Protein AF-A0A0H3ZXG4-F1 (afdb_monomer)

Sequence (144 aa):
MKNLAGHDISLFLFRFVLPRRGINFVMNESIAEDLYPETELKLKPIVHACSETLLRYKDQCCGETIMDGNLLVDGDFEVMLSPGLGRHFILEEKKNLFSDAHEIAKLLMDVMDRRTIEIDSGGVSRPPSRDQLYRSYRNEPSRA

Foldseek 3Di:
DADLVRAAFPWWAWFWFDDPDAIDIDGDPVLVLLDDPVLVVVLVVLVVLLRVLQVVQVVVADDGTQKTWGQGPVRDIDIDGHPPSLVVDDPVSSVSNVVSVVVNVVSSVVSVVVVVVCVVVVDDDDPDDPVVVVVVVVPDDPDD

Organism: NCBI:txid212663

Nearest PDB structures (foldseek):
  6ous-assembly1_F  TM=2.477E-01  e=9.562E+00  Human respiratory syncytial virus A2
  6eai-assembly1_B  TM=1.855E-01  e=5.040E+00  human respiratory syncytial virus

Secondary structure (DSSP, 8-state):
-B-TT-PBEEEEEEEEE--TTS-EEEE-HHHHHT--HHHHHHHHHHHHHHHHHHHHTGGG--SSEEEEEEEETTS-EEEEESTTGGGTS-HHHHHHHHHHHHHHHHHHHHHHHHHHHHHHTT---PPPPHHHHHHHHH------

Mean predicted aligned error: 9.27 Å

Structure (mmCIF, N/CA/C/O backbone):
data_AF-A0A0H3ZXG4-F1
#
_entry.id   AF-A0A0H3ZXG4-F1
#
loop_
_atom_site.group_PDB
_atom_site.id
_atom_site.type_symbol
_atom_site.label_atom_id
_atom_site.label_alt_id
_atom_site.label_comp_id
_atom_site.label_asym_id
_atom_site.label_entity_id
_atom_site.label_seq_id
_atom_site.pdbx_PDB_ins_code
_atom_site.Cartn_x
_atom_site.Cartn_y
_atom_site.Cartn_z
_atom_site.occupancy
_atom_site.B_iso_or_equiv
_atom_site.auth_seq_id
_atom_site.auth_comp_id
_atom_site.auth_asym_id
_atom_site.auth_atom_id
_atom_site.pdbx_PDB_model_num
ATOM 1 N N . MET A 1 1 ? -8.087 -15.268 -6.310 1.00 73.19 1 MET A N 1
ATOM 2 C CA . MET A 1 1 ? -7.745 -14.835 -4.930 1.00 73.19 1 MET A CA 1
ATOM 3 C C . MET A 1 1 ? -8.733 -13.740 -4.547 1.00 73.19 1 MET A C 1
ATOM 5 O O . MET A 1 1 ? -9.259 -13.136 -5.468 1.00 73.19 1 MET A O 1
ATOM 9 N N . LYS A 1 2 ? -9.034 -13.502 -3.263 1.00 81.44 2 LYS A N 1
ATOM 10 C CA . LYS A 1 2 ? -9.997 -12.462 -2.854 1.00 81.44 2 LYS A CA 1
ATOM 11 C C . LYS A 1 2 ? -9.383 -11.460 -1.879 1.00 81.44 2 LYS A C 1
ATOM 13 O O . LYS A 1 2 ? -8.550 -11.873 -1.074 1.00 81.44 2 LYS A O 1
ATOM 18 N N . ASN A 1 3 ? -9.779 -10.188 -1.959 1.00 79.31 3 ASN A N 1
ATOM 19 C CA . ASN A 1 3 ? -9.317 -9.132 -1.043 1.00 79.31 3 ASN A CA 1
ATOM 20 C C . ASN A 1 3 ? -10.156 -9.069 0.237 1.00 79.31 3 ASN A C 1
ATOM 22 O O . ASN A 1 3 ? -11.081 -9.865 0.424 1.00 79.31 3 ASN A O 1
ATOM 26 N N . LEU A 1 4 ? -9.860 -8.102 1.111 1.00 77.75 4 LEU A N 1
ATOM 27 C CA . LEU A 1 4 ? -10.637 -7.862 2.333 1.00 77.75 4 LEU A CA 1
ATOM 28 C C . LEU A 1 4 ? -12.132 -7.569 2.078 1.00 77.75 4 LEU A C 1
ATOM 30 O O . LEU A 1 4 ? -12.946 -7.846 2.958 1.00 77.75 4 LEU A O 1
ATOM 34 N N . ALA A 1 5 ? -12.507 -7.050 0.902 1.00 75.94 5 ALA A N 1
ATOM 35 C CA . ALA A 1 5 ? -13.902 -6.855 0.483 1.00 75.94 5 ALA A CA 1
ATOM 36 C C . ALA A 1 5 ? -14.562 -8.125 -0.092 1.00 75.94 5 ALA A C 1
ATOM 38 O O . ALA A 1 5 ? -15.779 -8.165 -0.263 1.00 75.94 5 ALA A O 1
ATOM 39 N N . GLY A 1 6 ? -13.793 -9.178 -0.377 1.00 80.19 6 GLY A N 1
ATOM 40 C CA . GLY A 1 6 ? -14.282 -10.388 -1.037 1.00 80.19 6 GLY A CA 1
ATOM 41 C C . GLY A 1 6 ? -14.344 -10.297 -2.567 1.00 80.19 6 GLY A C 1
ATOM 42 O O . GLY A 1 6 ? -14.890 -11.216 -3.190 1.00 80.19 6 GLY A O 1
ATOM 43 N N . HIS A 1 7 ? -13.783 -9.239 -3.161 1.00 82.69 7 HIS A N 1
ATOM 44 C CA . HIS A 1 7 ? -13.655 -9.060 -4.608 1.00 82.69 7 HIS A CA 1
ATOM 45 C C . HIS A 1 7 ? -12.529 -9.923 -5.175 1.00 82.69 7 HIS A C 1
ATOM 47 O O . HIS A 1 7 ? -11.526 -10.168 -4.498 1.00 82.69 7 HIS A O 1
ATOM 53 N N . ASP A 1 8 ? -12.698 -10.391 -6.413 1.00 86.50 8 ASP A N 1
ATOM 54 C CA . ASP A 1 8 ? -11.694 -11.200 -7.097 1.00 86.50 8 ASP A CA 1
ATOM 55 C C . ASP A 1 8 ? -10.494 -10.340 -7.523 1.00 86.50 8 ASP A C 1
ATOM 57 O O . ASP A 1 8 ? -10.615 -9.358 -8.252 1.00 86.50 8 ASP A O 1
ATOM 61 N N . ILE A 1 9 ? -9.319 -10.743 -7.047 1.00 87.44 9 ILE A N 1
ATOM 62 C CA . ILE A 1 9 ? -8.033 -10.084 -7.279 1.00 87.44 9 ILE A CA 1
ATOM 63 C C . ILE A 1 9 ? -7.331 -10.740 -8.472 1.00 87.44 9 ILE A C 1
ATOM 65 O O . ILE A 1 9 ? -7.204 -11.972 -8.502 1.00 87.44 9 ILE A O 1
ATOM 69 N N . SER A 1 10 ? -6.789 -9.920 -9.376 1.00 88.38 10 SER A N 1
ATOM 70 C CA . SER A 1 10 ? -5.801 -10.337 -10.379 1.00 88.38 10 SER A CA 1
ATOM 71 C C . SER A 1 10 ? -4.390 -10.383 -9.796 1.00 88.38 10 SER A C 1
ATOM 73 O O . SER A 1 10 ? -3.693 -11.385 -9.958 1.00 88.38 10 SER A O 1
ATOM 75 N N . LEU A 1 11 ? -3.988 -9.341 -9.063 1.00 90.44 11 LEU A N 1
ATOM 76 C CA . LEU A 1 11 ? -2.669 -9.242 -8.450 1.00 90.44 11 LEU A CA 1
ATOM 77 C C . LEU A 1 11 ? -2.712 -8.606 -7.057 1.00 90.44 11 LEU A C 1
ATOM 79 O O . LEU A 1 11 ? -3.226 -7.509 -6.854 1.00 90.44 11 LEU A O 1
ATOM 83 N N . PHE A 1 12 ? -2.097 -9.284 -6.092 1.00 93.12 12 PHE A N 1
ATOM 84 C CA . PHE A 1 12 ? -1.766 -8.694 -4.799 1.00 93.12 12 PHE A CA 1
ATOM 85 C C . PHE A 1 12 ? -0.577 -7.738 -4.968 1.00 93.12 12 PHE A C 1
ATOM 87 O O . PHE A 1 12 ? 0.459 -8.187 -5.457 1.00 93.12 12 PHE A O 1
ATOM 94 N N . LEU A 1 13 ? -0.697 -6.470 -4.551 1.00 94.56 13 LEU A N 1
ATOM 95 C CA . LEU A 1 13 ? 0.402 -5.494 -4.620 1.00 94.56 13 LEU A CA 1
ATOM 96 C C . LEU A 1 13 ? 1.120 -5.371 -3.276 1.00 94.56 13 LEU A C 1
ATOM 98 O O . LEU A 1 13 ? 2.331 -5.586 -3.187 1.00 94.56 13 LEU A O 1
ATOM 102 N N . PHE A 1 14 ? 0.376 -5.029 -2.224 1.00 96.56 14 PHE A N 1
ATOM 103 C CA . PHE A 1 14 ? 0.923 -4.867 -0.884 1.00 96.56 14 PHE A CA 1
ATOM 104 C C . PHE A 1 14 ? -0.130 -5.053 0.210 1.00 96.56 14 PHE A C 1
ATOM 106 O O . PHE A 1 14 ? -1.334 -4.944 -0.014 1.00 96.56 14 PHE A O 1
ATOM 113 N N . ARG A 1 15 ? 0.331 -5.292 1.437 1.00 96.50 15 ARG A N 1
ATOM 114 C CA . ARG A 1 15 ? -0.484 -5.256 2.654 1.00 96.50 15 ARG A CA 1
ATOM 115 C C . ARG A 1 15 ? 0.314 -4.766 3.847 1.00 96.50 15 ARG A C 1
ATOM 117 O O . ARG A 1 15 ? 1.518 -4.992 3.952 1.00 96.50 15 ARG A O 1
ATOM 124 N N . PHE A 1 16 ? -0.400 -4.182 4.790 1.00 96.62 16 PHE A N 1
ATOM 125 C CA . PHE A 1 16 ? 0.085 -3.896 6.125 1.00 96.62 16 PHE A CA 1
ATOM 126 C C . PHE A 1 16 ? -0.462 -4.949 7.082 1.00 96.62 16 PHE A C 1
ATOM 128 O O . PHE A 1 16 ? -1.677 -5.123 7.209 1.00 96.62 16 PHE A O 1
ATOM 135 N N . VAL A 1 17 ? 0.442 -5.653 7.757 1.00 95.50 17 VAL A N 1
ATOM 136 C CA . VAL A 1 17 ? 0.099 -6.683 8.741 1.00 95.50 17 VAL A CA 1
ATOM 137 C C . VAL A 1 17 ? 0.513 -6.253 10.138 1.00 95.50 17 VAL A C 1
ATOM 139 O O . VAL A 1 17 ? 1.555 -5.628 10.311 1.00 95.50 17 VAL A O 1
ATOM 142 N N . LEU A 1 18 ? -0.291 -6.602 11.137 1.00 92.75 18 LEU A N 1
ATOM 143 C CA . LEU A 1 18 ? -0.073 -6.303 12.547 1.00 92.75 18 LEU A CA 1
ATOM 144 C C . LEU A 1 18 ? 0.441 -7.547 13.292 1.00 92.75 18 LEU A C 1
ATOM 146 O O . LEU A 1 18 ? -0.351 -8.287 13.881 1.00 92.75 18 LEU A O 1
ATOM 150 N N . PRO A 1 19 ? 1.761 -7.814 13.317 1.00 86.62 19 PRO A N 1
ATOM 151 C CA . PRO A 1 19 ? 2.316 -8.750 14.288 1.00 86.62 19 PRO A CA 1
ATOM 152 C C . PRO A 1 19 ? 2.109 -8.212 15.714 1.00 86.62 19 PRO A C 1
ATOM 154 O O . PRO A 1 19 ? 1.947 -7.012 15.918 1.00 86.62 19 PRO A O 1
ATOM 157 N N . ARG A 1 20 ? 2.201 -9.086 16.728 1.00 74.62 20 ARG A N 1
ATOM 158 C CA . ARG A 1 20 ? 1.861 -8.822 18.150 1.00 74.62 20 ARG A CA 1
ATOM 159 C C . ARG A 1 20 ? 2.296 -7.470 18.756 1.00 74.62 20 ARG A C 1
ATOM 161 O O . ARG A 1 20 ? 1.747 -7.086 19.784 1.00 74.62 20 ARG A O 1
ATOM 168 N N . ARG A 1 21 ? 3.312 -6.786 18.218 1.00 75.25 21 ARG A N 1
ATOM 169 C CA . ARG A 1 21 ? 3.836 -5.513 18.749 1.00 75.25 21 ARG A CA 1
ATOM 170 C C . ARG A 1 21 ? 4.140 -4.440 17.700 1.00 75.25 21 ARG A C 1
ATOM 172 O O . ARG A 1 21 ? 4.724 -3.426 18.063 1.00 75.25 21 ARG A O 1
ATOM 179 N N . GLY A 1 22 ? 3.783 -4.630 16.436 1.00 87.38 22 GLY A N 1
ATOM 180 C CA . GLY A 1 22 ? 4.209 -3.701 15.391 1.00 87.38 22 GLY A CA 1
ATOM 181 C C . GLY A 1 22 ? 3.343 -3.759 14.152 1.00 87.38 22 GLY A C 1
ATOM 182 O O . GLY A 1 22 ? 2.255 -4.326 14.169 1.00 87.38 22 GLY A O 1
ATOM 183 N N . ILE A 1 23 ? 3.861 -3.166 13.086 1.00 94.31 23 ILE A N 1
ATOM 184 C CA . ILE A 1 23 ? 3.277 -3.220 11.757 1.00 94.31 23 ILE A CA 1
ATOM 185 C C . ILE A 1 23 ? 4.382 -3.574 10.770 1.00 94.31 23 ILE A C 1
ATOM 187 O O . ILE A 1 23 ? 5.482 -3.029 10.849 1.00 94.31 23 ILE A O 1
ATOM 191 N N . ASN A 1 24 ? 4.097 -4.499 9.863 1.00 95.25 24 ASN A N 1
ATOM 192 C CA . ASN A 1 24 ? 4.988 -4.832 8.766 1.00 95.25 24 ASN A CA 1
ATOM 193 C C . ASN A 1 24 ? 4.305 -4.470 7.456 1.00 95.25 24 ASN A C 1
ATOM 195 O O . ASN A 1 24 ? 3.134 -4.787 7.247 1.00 95.25 24 ASN A O 1
ATOM 199 N N . PHE A 1 25 ? 5.072 -3.867 6.561 1.00 96.19 25 PHE A N 1
ATOM 200 C CA . PHE A 1 25 ? 4.699 -3.725 5.168 1.00 96.19 25 PHE A CA 1
ATOM 201 C C . PHE A 1 25 ? 5.179 -4.957 4.398 1.00 96.19 25 PHE A C 1
ATOM 203 O O . PHE A 1 25 ? 6.358 -5.308 4.448 1.00 96.19 25 PHE A O 1
ATOM 210 N N . VAL A 1 26 ? 4.258 -5.628 3.716 1.00 95.75 26 VAL A N 1
ATOM 211 C CA . VAL A 1 26 ? 4.523 -6.801 2.883 1.00 95.75 26 VAL A CA 1
ATOM 212 C C . VAL A 1 26 ? 4.135 -6.445 1.459 1.00 95.75 26 VAL A C 1
ATOM 214 O O . VAL A 1 26 ? 2.993 -6.077 1.211 1.00 95.75 26 VAL A O 1
ATOM 217 N N . MET A 1 27 ? 5.078 -6.572 0.536 1.00 95.38 27 MET A N 1
ATOM 218 C CA . MET A 1 27 ? 4.880 -6.347 -0.894 1.00 95.38 27 MET A CA 1
ATOM 219 C C . MET A 1 27 ? 4.822 -7.690 -1.622 1.00 95.38 27 MET A C 1
ATOM 221 O O . MET A 1 27 ? 5.314 -8.697 -1.109 1.00 95.38 27 MET A O 1
ATOM 225 N N . ASN A 1 28 ? 4.236 -7.705 -2.814 1.00 94.69 28 ASN A N 1
ATOM 226 C CA . ASN A 1 28 ? 4.375 -8.809 -3.751 1.00 94.69 28 ASN A CA 1
ATOM 227 C C . ASN A 1 28 ? 5.854 -9.151 -3.995 1.00 94.69 28 ASN A C 1
ATOM 229 O O . ASN A 1 28 ? 6.660 -8.262 -4.261 1.00 94.69 28 ASN A O 1
ATOM 233 N N . GLU A 1 29 ? 6.190 -10.438 -3.923 1.00 91.94 29 GLU A N 1
ATOM 234 C CA . GLU A 1 29 ? 7.567 -10.922 -4.051 1.00 91.94 29 GLU A CA 1
ATOM 235 C C . GLU A 1 29 ? 8.161 -10.625 -5.431 1.00 91.94 29 GLU A C 1
ATOM 237 O O . GLU A 1 29 ? 9.272 -10.112 -5.512 1.00 91.94 29 GLU A O 1
ATOM 242 N N . SER A 1 30 ? 7.400 -10.840 -6.507 1.00 89.44 30 SER A N 1
ATOM 243 C CA . SER A 1 30 ? 7.865 -10.566 -7.870 1.00 89.44 30 SER A CA 1
ATOM 244 C C . SER A 1 30 ? 8.142 -9.078 -8.088 1.00 89.44 30 SER A C 1
ATOM 246 O O . SER A 1 30 ? 9.157 -8.722 -8.674 1.00 89.44 30 SER A O 1
ATOM 248 N N . ILE A 1 31 ? 7.299 -8.193 -7.543 1.00 92.19 31 ILE A N 1
ATOM 249 C CA . ILE A 1 31 ? 7.540 -6.743 -7.621 1.00 92.19 31 ILE A CA 1
ATOM 250 C C . ILE A 1 31 ? 8.754 -6.349 -6.769 1.00 92.19 31 ILE A C 1
ATOM 252 O O . ILE A 1 31 ? 9.567 -5.533 -7.193 1.00 92.19 31 ILE A O 1
ATOM 256 N N . ALA A 1 32 ? 8.904 -6.936 -5.579 1.00 91.69 32 ALA A N 1
ATOM 257 C CA . ALA A 1 32 ? 10.044 -6.672 -4.705 1.00 91.69 32 ALA A CA 1
ATOM 258 C C . ALA A 1 32 ? 11.374 -7.108 -5.344 1.00 91.69 32 ALA A C 1
ATOM 260 O O . ALA A 1 32 ? 12.393 -6.440 -5.173 1.00 91.69 32 ALA A O 1
ATOM 261 N N . GLU A 1 33 ? 11.361 -8.207 -6.096 1.00 90.06 33 GLU A N 1
ATOM 262 C CA . GLU A 1 33 ? 12.509 -8.712 -6.845 1.00 90.06 33 GLU A CA 1
ATOM 263 C C . GLU A 1 33 ? 12.957 -7.811 -8.000 1.00 90.06 33 GLU A C 1
ATOM 265 O O . GLU A 1 33 ? 14.151 -7.814 -8.331 1.00 90.06 33 GLU A O 1
ATOM 270 N N . ASP A 1 34 ? 12.013 -7.074 -8.583 1.00 90.00 34 ASP A N 1
ATOM 271 C CA . ASP A 1 34 ? 12.206 -6.140 -9.695 1.00 90.00 34 ASP A CA 1
ATOM 272 C C . ASP A 1 34 ? 12.264 -4.670 -9.221 1.00 90.00 34 ASP A C 1
ATOM 274 O O . ASP A 1 34 ? 12.310 -3.739 -10.025 1.00 90.00 34 ASP A O 1
ATOM 278 N N . LEU A 1 35 ? 12.287 -4.431 -7.904 1.00 90.00 35 LEU A N 1
ATOM 279 C CA . LEU A 1 35 ? 12.247 -3.088 -7.337 1.00 90.00 35 LEU A CA 1
ATOM 280 C C . LEU A 1 35 ? 13.551 -2.319 -7.600 1.00 90.00 35 LEU A C 1
ATOM 282 O O . LEU A 1 35 ? 14.628 -2.676 -7.115 1.00 90.00 35 LEU A O 1
ATOM 286 N N . TYR A 1 36 ? 13.435 -1.190 -8.297 1.00 89.81 36 TYR A N 1
ATOM 287 C CA . TYR A 1 36 ? 14.559 -0.287 -8.543 1.00 89.81 36 TYR A CA 1
ATOM 288 C C . TYR A 1 36 ? 14.934 0.516 -7.277 1.00 89.81 36 TYR A C 1
ATOM 290 O O . TYR A 1 36 ? 14.036 0.957 -6.545 1.00 89.81 36 TYR A O 1
ATOM 298 N N . PRO A 1 37 ? 16.233 0.777 -7.010 1.00 89.94 37 PRO A N 1
ATOM 299 C CA . PRO A 1 37 ? 16.677 1.508 -5.818 1.00 89.94 37 PRO A CA 1
ATOM 300 C C . PRO A 1 37 ? 16.023 2.885 -5.636 1.00 89.94 37 PRO A C 1
ATOM 302 O O . PRO A 1 37 ? 15.687 3.276 -4.520 1.00 89.94 37 PRO A O 1
ATOM 305 N N . GLU A 1 38 ? 15.808 3.632 -6.716 1.00 90.38 38 GLU A N 1
ATOM 306 C CA . GLU A 1 38 ? 15.144 4.934 -6.682 1.00 90.38 38 GLU A CA 1
ATOM 307 C C . GLU A 1 38 ? 13.660 4.833 -6.317 1.00 90.38 38 GLU A C 1
ATOM 309 O O . GLU A 1 38 ? 13.136 5.715 -5.633 1.00 90.38 38 GLU A O 1
ATOM 314 N N . THR A 1 39 ? 12.990 3.752 -6.720 1.00 91.75 39 THR A N 1
ATOM 315 C CA . THR A 1 39 ? 11.608 3.475 -6.324 1.00 91.75 39 THR A CA 1
ATOM 316 C C . THR A 1 39 ? 11.560 3.094 -4.850 1.00 91.75 39 THR A C 1
ATOM 318 O O . THR A 1 39 ? 10.737 3.636 -4.116 1.00 91.75 39 THR A O 1
ATOM 321 N N . GLU A 1 40 ? 12.491 2.258 -4.373 1.00 92.38 40 GLU A N 1
ATOM 322 C CA . GLU A 1 40 ? 12.615 1.909 -2.949 1.00 92.38 40 GLU A CA 1
ATOM 323 C C . GLU A 1 40 ? 12.777 3.166 -2.072 1.00 92.38 40 GLU A C 1
ATOM 325 O O . GLU A 1 40 ? 12.135 3.293 -1.025 1.00 92.38 40 GLU A O 1
ATOM 330 N N . LEU A 1 41 ? 13.602 4.126 -2.509 1.00 93.69 41 LEU A N 1
ATOM 331 C CA . LEU A 1 41 ? 13.826 5.390 -1.799 1.00 93.69 41 LEU A CA 1
ATOM 332 C C . LEU A 1 41 ? 12.567 6.262 -1.712 1.00 93.69 41 LEU A C 1
ATOM 334 O O . LEU A 1 41 ? 12.361 6.910 -0.687 1.00 93.69 41 LEU A O 1
ATOM 338 N N . LYS A 1 42 ? 11.721 6.265 -2.748 1.00 95.50 42 LYS A N 1
ATOM 339 C CA . LYS A 1 42 ? 10.431 6.979 -2.743 1.00 95.50 42 LYS A CA 1
ATOM 340 C C . LYS A 1 42 ? 9.375 6.262 -1.907 1.00 95.50 42 LYS A C 1
ATOM 342 O O . LYS A 1 42 ? 8.582 6.913 -1.236 1.00 95.50 42 LYS A O 1
ATOM 347 N N . LEU A 1 43 ? 9.387 4.932 -1.920 1.00 95.38 43 LEU A N 1
ATOM 348 C CA . LEU A 1 43 ? 8.393 4.103 -1.246 1.00 95.38 43 LEU A CA 1
ATOM 349 C C . LEU A 1 43 ? 8.527 4.173 0.282 1.00 95.38 43 LEU A C 1
ATOM 351 O O . LEU A 1 43 ? 7.529 4.281 0.991 1.00 95.38 43 LEU A O 1
ATOM 355 N N . LYS A 1 44 ? 9.763 4.165 0.800 1.00 95.31 44 LYS A N 1
ATOM 356 C CA . LYS A 1 44 ? 10.059 4.176 2.245 1.00 95.31 44 LYS A CA 1
ATOM 357 C C . LYS A 1 44 ? 9.339 5.263 3.055 1.00 95.31 44 LYS A C 1
ATOM 359 O O . LYS A 1 44 ? 8.697 4.893 4.039 1.00 95.31 44 LYS A O 1
ATOM 364 N N . PRO A 1 45 ? 9.421 6.564 2.715 1.00 97.12 45 PRO A N 1
ATOM 365 C CA . PRO A 1 45 ? 8.755 7.602 3.502 1.00 97.12 45 PRO A CA 1
ATOM 366 C C . PRO A 1 45 ? 7.227 7.460 3.498 1.00 97.12 45 PRO A C 1
ATOM 368 O O . PRO A 1 45 ? 6.598 7.666 4.533 1.00 97.12 45 PRO A O 1
ATOM 371 N N . ILE A 1 46 ? 6.636 7.040 2.376 1.00 97.19 46 ILE A N 1
ATOM 372 C CA . ILE A 1 46 ? 5.181 6.872 2.240 1.00 97.19 46 ILE A CA 1
ATOM 373 C C . ILE A 1 46 ? 4.707 5.671 3.070 1.00 97.19 46 ILE A C 1
ATOM 375 O O . ILE A 1 46 ? 3.756 5.764 3.846 1.00 97.19 46 ILE A O 1
ATOM 379 N N . VAL A 1 47 ? 5.432 4.550 2.986 1.00 96.75 47 VAL A N 1
ATOM 380 C CA . VAL A 1 47 ? 5.175 3.358 3.808 1.00 96.75 47 VAL A CA 1
ATOM 381 C C . VAL A 1 47 ? 5.317 3.674 5.295 1.00 96.75 47 VAL A C 1
ATOM 383 O O . VAL A 1 47 ? 4.522 3.182 6.099 1.00 96.75 47 VAL A O 1
ATOM 386 N N . HIS A 1 48 ? 6.290 4.503 5.678 1.00 96.38 48 HIS A N 1
ATOM 387 C CA . HIS A 1 48 ? 6.450 4.949 7.061 1.00 96.38 48 HIS A CA 1
ATOM 388 C C . HIS A 1 48 ? 5.241 5.764 7.540 1.00 96.38 48 HIS A C 1
ATOM 390 O O . HIS A 1 48 ? 4.667 5.433 8.575 1.00 96.38 48 HIS A O 1
ATOM 396 N N . ALA A 1 49 ? 4.793 6.759 6.767 1.00 95.44 49 ALA A N 1
ATOM 397 C CA . ALA A 1 49 ? 3.631 7.585 7.111 1.00 95.44 49 ALA A CA 1
ATOM 398 C C . ALA A 1 49 ? 2.335 6.760 7.244 1.00 95.44 49 ALA A C 1
ATOM 400 O O . ALA A 1 49 ? 1.582 6.907 8.217 1.00 95.44 49 ALA A O 1
ATOM 401 N N . CYS A 1 50 ? 2.115 5.817 6.320 1.00 96.12 50 CYS A N 1
ATOM 402 C CA . CYS A 1 50 ? 1.034 4.835 6.419 1.00 96.12 50 CYS A CA 1
ATOM 403 C C . CYS A 1 50 ? 1.154 4.005 7.701 1.00 96.12 50 CYS A C 1
ATOM 405 O O . CYS A 1 50 ? 0.174 3.836 8.425 1.00 96.12 50 CYS A O 1
ATOM 407 N N . SER A 1 51 ? 2.358 3.512 8.004 1.00 95.69 51 SER A N 1
ATOM 408 C CA . SER A 1 51 ? 2.622 2.672 9.175 1.00 95.69 51 SER A CA 1
ATOM 409 C C . SER A 1 51 ? 2.296 3.391 10.479 1.00 95.69 51 SER A C 1
ATOM 411 O O . SER A 1 51 ? 1.603 2.836 11.330 1.00 95.69 51 SER A O 1
ATOM 413 N N . GLU A 1 52 ? 2.747 4.637 10.626 1.00 95.25 52 GLU A N 1
ATOM 414 C CA . GLU A 1 52 ? 2.467 5.461 11.803 1.00 95.25 52 GLU A CA 1
ATOM 415 C C . GLU A 1 52 ? 0.973 5.710 11.975 1.00 95.25 52 GLU A C 1
ATOM 417 O O . GLU A 1 52 ? 0.453 5.625 13.087 1.00 95.25 52 GLU A O 1
ATOM 422 N N . THR A 1 53 ? 0.272 5.986 10.876 1.00 94.38 53 THR A N 1
ATOM 423 C CA . THR A 1 53 ? -1.170 6.225 10.903 1.00 94.38 53 THR A CA 1
ATOM 424 C C . THR A 1 53 ? -1.929 4.958 11.284 1.00 94.38 53 THR A C 1
ATOM 426 O O . THR A 1 53 ? -2.729 4.979 12.214 1.00 94.38 53 THR A O 1
ATOM 429 N N . LEU A 1 54 ? -1.641 3.828 10.640 1.00 94.69 54 LEU A N 1
ATOM 430 C CA . LEU A 1 54 ? -2.296 2.545 10.910 1.00 94.69 54 LEU A CA 1
ATOM 431 C C . LEU A 1 54 ? -2.024 2.035 12.332 1.00 94.69 54 LEU A C 1
ATOM 433 O O . LEU A 1 54 ? -2.925 1.490 12.970 1.00 94.69 54 LEU A O 1
ATOM 437 N N . LEU A 1 55 ? -0.819 2.253 12.869 1.00 93.69 55 LEU A N 1
ATOM 438 C CA . LEU A 1 55 ? -0.471 1.866 14.240 1.00 93.69 55 LEU A CA 1
ATOM 439 C C . LEU A 1 55 ? -1.322 2.570 15.300 1.00 93.69 55 LEU A C 1
ATOM 441 O O . LEU A 1 55 ? -1.590 1.962 16.338 1.00 93.69 55 LEU A O 1
ATOM 445 N N . ARG A 1 56 ? -1.786 3.804 15.045 1.00 92.44 56 ARG A N 1
ATOM 446 C CA . ARG A 1 56 ? -2.714 4.510 15.950 1.00 92.44 56 ARG A CA 1
ATOM 447 C C . ARG A 1 56 ? -4.063 3.801 16.073 1.00 92.44 56 ARG A C 1
ATOM 449 O O . ARG A 1 56 ? -4.727 3.955 17.092 1.00 92.44 56 ARG A O 1
ATOM 456 N N . TYR A 1 57 ? -4.430 3.004 15.069 1.00 91.75 57 TYR A N 1
ATOM 457 C CA . TYR A 1 57 ? -5.714 2.311 14.978 1.00 91.75 57 TYR A CA 1
ATOM 458 C C . TYR A 1 57 ? -5.605 0.781 15.123 1.00 91.75 57 TYR A C 1
ATOM 460 O O . TYR A 1 57 ? -6.550 0.044 14.831 1.00 91.75 57 TYR A O 1
ATOM 468 N N . LYS A 1 58 ? -4.447 0.269 15.563 1.00 90.25 58 LYS A N 1
ATOM 469 C CA . LYS A 1 58 ? -4.179 -1.178 15.625 1.00 90.25 58 LYS A CA 1
ATOM 470 C C . LYS A 1 58 ? -5.159 -1.939 16.525 1.00 90.25 58 LYS A C 1
ATOM 472 O O . LYS A 1 58 ? -5.518 -3.068 16.210 1.00 90.25 58 LYS A O 1
ATOM 477 N N . ASP A 1 59 ? -5.608 -1.321 17.621 1.00 90.06 59 ASP A N 1
ATOM 478 C CA . ASP A 1 59 ? -6.455 -1.971 18.630 1.00 90.06 59 ASP A CA 1
ATOM 479 C C . ASP A 1 59 ? -7.916 -2.091 18.158 1.00 90.06 59 ASP A C 1
ATOM 481 O O . ASP A 1 59 ? -8.706 -2.835 18.735 1.00 90.06 59 ASP A O 1
ATOM 485 N N . GLN A 1 60 ? -8.278 -1.378 17.087 1.00 90.19 60 GLN A N 1
ATOM 486 C CA . GLN A 1 60 ? -9.586 -1.440 16.435 1.00 90.19 60 GLN A CA 1
ATOM 487 C C . GLN A 1 60 ? -9.599 -2.414 15.244 1.00 90.19 60 GLN A C 1
ATOM 489 O O . GLN A 1 60 ? -10.646 -2.606 14.625 1.00 90.19 60 GLN A O 1
ATOM 494 N N . CYS A 1 61 ? -8.461 -3.031 14.910 1.00 88.31 61 CYS A N 1
ATOM 495 C CA . CYS A 1 61 ? -8.347 -3.974 13.806 1.00 88.31 61 CYS A CA 1
ATOM 496 C C . CYS A 1 61 ? -8.765 -5.387 14.231 1.00 88.31 61 CYS A C 1
ATOM 498 O O . CYS A 1 61 ? -8.176 -5.991 15.128 1.00 88.31 61 CYS A O 1
ATOM 500 N N . CYS A 1 62 ? -9.747 -5.957 13.535 1.00 80.00 62 CYS A N 1
ATOM 501 C CA . CYS A 1 62 ? -10.155 -7.347 13.714 1.00 80.00 62 CYS A CA 1
ATOM 502 C C . CYS A 1 62 ? -9.421 -8.248 12.707 1.00 80.00 62 CYS A C 1
ATOM 504 O O . CYS A 1 62 ? -9.983 -8.614 11.679 1.00 80.00 62 CYS A O 1
ATOM 506 N N . GLY A 1 63 ? -8.159 -8.586 12.984 1.00 84.94 63 GLY A N 1
ATOM 507 C CA . GLY A 1 63 ? -7.381 -9.527 12.170 1.00 84.94 63 GLY A CA 1
ATOM 508 C C . GLY A 1 63 ? -5.905 -9.163 12.033 1.00 84.94 63 GLY A C 1
ATOM 509 O O . GLY A 1 63 ? -5.439 -8.170 12.586 1.00 84.94 63 GLY A O 1
ATOM 510 N N . GLU A 1 64 ? -5.174 -9.986 11.279 1.00 90.31 64 GLU A N 1
ATOM 511 C CA . GLU A 1 64 ? -3.737 -9.793 11.049 1.00 90.31 64 GLU A CA 1
ATOM 512 C C . GLU A 1 64 ? -3.437 -8.719 10.003 1.00 90.31 64 GLU A C 1
ATOM 514 O O . GLU A 1 64 ? -2.391 -8.087 10.075 1.00 90.31 64 GLU A O 1
ATOM 519 N N . THR A 1 65 ? -4.324 -8.507 9.029 1.00 93.56 65 THR A N 1
ATOM 520 C CA . THR A 1 65 ? -4.144 -7.501 7.971 1.00 93.56 65 THR A CA 1
ATOM 521 C C . THR A 1 65 ? -5.002 -6.283 8.283 1.00 93.56 65 THR A C 1
ATOM 523 O O . THR A 1 65 ? -6.219 -6.407 8.397 1.00 93.56 65 THR A O 1
ATOM 526 N N . ILE A 1 66 ? -4.369 -5.117 8.428 1.00 95.00 66 ILE A N 1
ATOM 527 C CA . ILE A 1 66 ? -5.058 -3.854 8.738 1.00 95.00 66 ILE A CA 1
ATOM 528 C C . ILE A 1 66 ? -5.420 -3.066 7.474 1.00 95.00 66 ILE A C 1
ATOM 530 O O . ILE A 1 66 ? -6.430 -2.365 7.459 1.00 95.00 66 ILE A O 1
ATO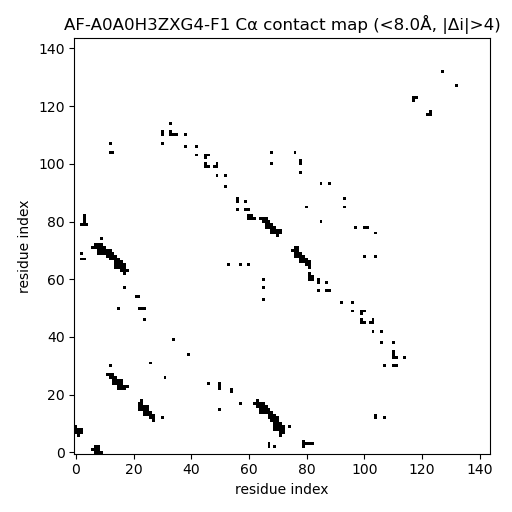M 534 N N . MET A 1 67 ? -4.616 -3.205 6.418 1.00 96.06 67 MET A N 1
ATOM 535 C CA . MET A 1 67 ? -4.842 -2.594 5.111 1.00 96.06 67 MET A CA 1
ATOM 536 C C . MET A 1 67 ? -4.229 -3.468 4.018 1.00 96.06 67 MET A C 1
ATOM 538 O O . MET A 1 67 ? -3.118 -3.969 4.200 1.00 96.06 67 MET A O 1
ATOM 542 N N . ASP A 1 68 ? -4.903 -3.621 2.886 1.00 95.06 68 ASP A N 1
ATOM 543 C CA . ASP A 1 68 ? -4.352 -4.227 1.676 1.00 95.06 68 ASP A CA 1
ATOM 544 C C . ASP A 1 68 ? -4.622 -3.360 0.439 1.00 95.06 68 ASP A C 1
ATOM 546 O O . ASP A 1 68 ? -5.543 -2.545 0.407 1.00 95.06 68 ASP A O 1
ATOM 550 N N . GLY A 1 69 ? -3.744 -3.491 -0.551 1.00 95.56 69 GLY A N 1
ATOM 551 C CA . GLY A 1 69 ? -3.840 -2.847 -1.853 1.00 95.56 69 GLY A CA 1
ATOM 552 C C . GLY A 1 69 ? -3.694 -3.906 -2.936 1.00 95.56 69 GLY A C 1
ATOM 553 O O . GLY A 1 69 ? -2.689 -4.624 -2.982 1.00 95.56 69 GLY A O 1
ATOM 554 N N . ASN A 1 70 ? -4.705 -4.022 -3.790 1.00 94.00 70 ASN A N 1
ATOM 555 C CA . ASN A 1 70 ? -4.814 -5.088 -4.778 1.00 94.00 70 ASN A CA 1
ATOM 556 C C . ASN A 1 70 ? -5.261 -4.535 -6.130 1.00 94.00 70 ASN A C 1
ATOM 558 O O . ASN A 1 70 ? -6.010 -3.564 -6.189 1.00 94.00 70 ASN A O 1
ATOM 562 N N . LEU A 1 71 ? -4.838 -5.197 -7.201 1.00 91.19 71 LEU A N 1
ATOM 563 C CA . LEU A 1 71 ? -5.402 -5.016 -8.530 1.00 91.19 71 LEU A CA 1
ATOM 564 C C . LEU A 1 71 ? -6.523 -6.039 -8.731 1.00 91.19 71 LEU A C 1
ATOM 566 O O . LEU A 1 71 ? -6.337 -7.239 -8.507 1.00 91.19 71 LEU A O 1
ATOM 570 N N . LEU A 1 72 ? -7.693 -5.573 -9.134 1.00 90.19 72 LEU A N 1
ATOM 571 C CA . LEU A 1 72 ? -8.855 -6.398 -9.420 1.00 90.19 72 LEU A CA 1
ATOM 572 C C . LEU A 1 72 ? -8.753 -7.021 -10.819 1.00 90.19 72 LEU A C 1
ATOM 574 O O . LEU A 1 72 ? -7.873 -6.695 -11.620 1.00 90.19 72 LEU A O 1
ATOM 578 N N . VAL A 1 73 ? -9.616 -7.996 -11.102 1.00 85.88 73 VAL A N 1
ATOM 579 C CA . VAL A 1 73 ? -9.645 -8.705 -12.399 1.00 85.88 73 VAL A CA 1
ATOM 580 C C . VAL A 1 73 ? -10.066 -7.831 -13.581 1.00 85.88 73 VAL A C 1
ATOM 582 O O . VAL A 1 73 ? -9.730 -8.151 -14.717 1.00 85.88 73 VAL A O 1
ATOM 585 N N . ASP A 1 74 ? -10.773 -6.739 -13.319 1.00 87.25 74 ASP A N 1
ATOM 586 C CA . ASP A 1 74 ? -11.146 -5.711 -14.296 1.00 87.25 74 ASP A CA 1
ATOM 587 C C . ASP A 1 74 ? -10.032 -4.677 -14.538 1.00 87.25 74 ASP A C 1
ATOM 589 O O . ASP A 1 74 ? -10.142 -3.866 -15.456 1.00 87.25 74 ASP A O 1
ATOM 593 N N . GLY A 1 75 ? -8.936 -4.752 -13.776 1.00 82.56 75 GLY A N 1
ATOM 594 C CA . GLY A 1 75 ? -7.807 -3.830 -13.854 1.00 82.56 75 GLY A CA 1
ATOM 595 C C . GLY A 1 75 ? -7.912 -2.636 -12.906 1.00 82.56 75 GLY A C 1
ATOM 596 O O . GLY A 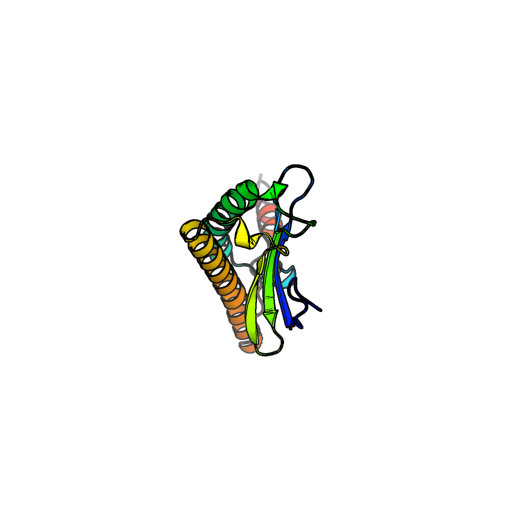1 75 ? -6.998 -1.812 -12.898 1.00 82.56 75 GLY A O 1
ATOM 597 N N . ASP A 1 76 ? -8.962 -2.545 -12.086 1.00 87.94 76 ASP A N 1
ATOM 598 C CA . ASP A 1 76 ? -9.092 -1.465 -11.112 1.00 87.94 76 ASP A CA 1
ATOM 599 C C . ASP A 1 76 ? -8.218 -1.715 -9.880 1.00 87.94 76 ASP A C 1
ATOM 601 O O . ASP A 1 76 ? -8.086 -2.832 -9.375 1.00 87.94 76 ASP A O 1
ATOM 605 N N . PHE A 1 77 ? -7.605 -0.650 -9.369 1.00 91.06 77 PHE A N 1
ATOM 606 C CA . PHE A 1 77 ? -6.870 -0.699 -8.113 1.00 91.06 77 PHE A CA 1
ATOM 607 C C . PHE A 1 77 ? -7.810 -0.442 -6.933 1.00 91.06 77 PHE A C 1
ATOM 609 O O . PHE A 1 77 ? -8.511 0.569 -6.892 1.00 91.06 77 PHE A O 1
ATOM 616 N N . GLU A 1 78 ? -7.772 -1.323 -5.937 1.00 92.62 78 GLU A N 1
ATOM 617 C CA . GLU A 1 78 ? -8.588 -1.213 -4.734 1.00 92.62 78 GLU A CA 1
ATOM 618 C C . GLU A 1 78 ? -7.732 -1.290 -3.463 1.00 92.62 78 GLU A C 1
ATOM 620 O O . GLU A 1 78 ? -6.949 -2.224 -3.260 1.00 92.62 78 GLU A O 1
ATOM 625 N N . VAL A 1 79 ? -7.931 -0.306 -2.578 1.00 93.38 79 VAL A N 1
ATOM 626 C CA . VAL A 1 79 ? -7.394 -0.293 -1.209 1.00 93.38 79 VAL A CA 1
ATOM 627 C C . VAL A 1 79 ? -8.516 -0.602 -0.241 1.00 93.38 79 VAL A C 1
ATOM 629 O O . VAL A 1 79 ? -9.521 0.112 -0.214 1.00 93.38 79 VAL A O 1
ATOM 632 N N . MET A 1 80 ? -8.314 -1.592 0.621 1.00 93.44 80 MET A N 1
ATOM 633 C CA . MET A 1 80 ? -9.263 -1.916 1.676 1.00 93.44 80 MET A CA 1
ATOM 634 C C . MET A 1 80 ? -8.606 -1.837 3.047 1.00 93.44 80 MET A C 1
ATOM 636 O O . MET A 1 80 ? -7.462 -2.228 3.258 1.00 93.44 80 MET A O 1
ATOM 640 N N . LEU A 1 81 ? -9.369 -1.319 4.007 1.00 93.94 81 LEU A N 1
ATOM 641 C CA . LEU A 1 81 ? -9.047 -1.412 5.428 1.00 93.94 81 LEU A CA 1
ATOM 642 C C . LEU A 1 81 ? -9.712 -2.651 6.017 1.00 93.94 81 LEU A C 1
ATOM 644 O O . LEU A 1 81 ? -10.716 -3.135 5.486 1.00 93.94 81 LEU A O 1
ATOM 648 N N . SER A 1 82 ? -9.211 -3.115 7.161 1.00 92.75 82 SER A N 1
ATOM 649 C CA . SER A 1 82 ? -9.883 -4.187 7.890 1.00 92.75 82 SER A CA 1
ATOM 650 C C . SER A 1 82 ? -11.352 -3.826 8.183 1.00 92.75 82 SER A C 1
ATOM 652 O O . SER A 1 82 ? -11.684 -2.647 8.387 1.00 92.75 82 SER A O 1
ATOM 654 N N . PRO A 1 83 ? -12.272 -4.810 8.158 1.00 89.69 83 PRO A N 1
ATOM 655 C CA . PRO A 1 83 ? -13.701 -4.541 8.261 1.00 89.69 83 PRO A CA 1
ATOM 656 C C . PRO A 1 83 ? -14.060 -3.697 9.486 1.00 89.69 83 PRO A C 1
ATOM 658 O O . PRO A 1 83 ? -13.680 -3.999 10.614 1.00 89.69 83 PRO A O 1
ATOM 661 N N . GLY A 1 84 ? -14.806 -2.615 9.260 1.00 87.81 84 GLY A N 1
ATOM 662 C CA . GLY A 1 84 ? -15.227 -1.696 10.318 1.00 87.81 84 GLY A CA 1
ATOM 663 C C . GLY A 1 84 ? -14.150 -0.719 10.799 1.00 87.81 84 GLY A C 1
ATOM 664 O O . GLY A 1 84 ? -14.502 0.241 11.478 1.00 87.81 84 GLY A O 1
ATOM 665 N N . LEU A 1 85 ? -12.882 -0.866 10.408 1.00 90.88 85 LEU A N 1
ATOM 666 C CA . LEU A 1 85 ? -11.802 0.023 10.844 1.00 90.88 85 LEU A CA 1
ATOM 667 C C . LEU A 1 85 ? -11.985 1.454 10.329 1.00 90.88 85 LEU A C 1
ATOM 669 O O . LEU A 1 85 ? -11.827 2.425 11.066 1.00 90.88 85 LEU A O 1
ATOM 673 N N . GLY A 1 86 ? -12.399 1.593 9.068 1.00 89.19 86 GLY A N 1
ATOM 674 C CA . GLY A 1 86 ? -12.525 2.886 8.393 1.00 89.19 86 GLY A CA 1
ATOM 675 C C . GLY A 1 86 ? -13.554 3.855 8.990 1.00 89.19 86 GLY A C 1
ATOM 676 O O . GLY A 1 86 ? -13.631 4.981 8.498 1.00 89.19 86 GLY A O 1
ATOM 677 N N . ARG A 1 87 ? -14.341 3.443 9.998 1.00 90.69 87 ARG A N 1
ATOM 678 C CA . ARG A 1 87 ? -15.264 4.307 10.763 1.00 90.69 87 ARG A CA 1
ATOM 679 C C . ARG A 1 87 ? -14.593 5.016 11.945 1.00 90.69 87 ARG A C 1
ATOM 681 O O . ARG A 1 87 ? -15.170 5.945 12.491 1.00 90.69 87 ARG A O 1
ATOM 688 N N . HIS A 1 88 ? -13.420 4.539 12.362 1.00 91.50 88 HIS A N 1
ATOM 689 C CA . HIS A 1 88 ? -12.670 5.084 13.496 1.00 91.50 88 HIS A CA 1
ATOM 690 C C . HIS A 1 88 ? -11.732 6.221 13.085 1.00 91.50 88 HIS A C 1
ATOM 692 O O . HIS A 1 88 ? -11.349 7.028 13.924 1.00 91.50 88 HIS A O 1
ATOM 698 N N . PHE A 1 89 ? -11.393 6.292 11.798 1.00 90.75 89 PHE A N 1
ATOM 699 C CA . PHE A 1 89 ? -10.518 7.318 11.256 1.00 90.75 89 PHE A CA 1
ATOM 700 C C . PHE A 1 89 ? -11.185 8.692 11.222 1.00 90.75 89 PHE A C 1
ATOM 702 O O . PHE A 1 89 ? -12.325 8.835 10.770 1.00 90.75 89 PHE A O 1
ATOM 709 N N . ILE A 1 90 ? -10.417 9.719 11.583 1.00 91.94 90 ILE A N 1
ATOM 710 C CA . ILE A 1 90 ? -10.756 11.108 11.271 1.00 91.94 90 ILE A CA 1
ATOM 711 C C . ILE A 1 90 ? -10.702 11.293 9.745 1.00 91.94 90 ILE A C 1
ATOM 713 O O . ILE A 1 90 ? -9.846 10.725 9.066 1.00 91.94 90 ILE A O 1
ATOM 717 N N . LEU A 1 91 ? -11.629 12.084 9.189 1.00 90.50 91 LEU A N 1
ATOM 718 C CA . LEU A 1 91 ? -11.818 12.221 7.737 1.00 90.50 91 LEU A CA 1
ATOM 719 C C . LEU A 1 91 ? -10.534 12.617 6.990 1.00 90.50 91 LEU A C 1
ATOM 721 O O . LEU A 1 91 ? -10.260 12.075 5.922 1.00 90.50 91 LEU A O 1
ATOM 725 N N . GLU A 1 92 ? -9.768 13.560 7.533 1.00 92.44 92 GLU A N 1
ATOM 726 C CA . GLU A 1 92 ? -8.527 14.044 6.921 1.00 92.44 92 GLU A CA 1
ATOM 727 C C . GLU A 1 92 ? -7.425 12.980 6.938 1.00 92.44 92 GLU A C 1
ATOM 729 O O . GLU A 1 92 ? -6.844 12.682 5.898 1.00 92.44 92 GLU A O 1
ATOM 734 N N . GLU A 1 93 ? -7.215 12.318 8.079 1.00 92.38 93 GLU A N 1
ATOM 735 C CA . GLU A 1 93 ? -6.253 11.216 8.185 1.00 92.38 93 GLU A CA 1
ATOM 736 C C . GLU A 1 93 ? -6.605 10.067 7.243 1.00 92.38 93 GLU A C 1
ATOM 738 O O . GLU A 1 93 ? -5.723 9.497 6.608 1.00 92.38 93 GLU A O 1
ATOM 743 N N . LYS A 1 94 ? -7.900 9.750 7.114 1.00 92.94 94 LYS A N 1
ATOM 744 C CA . LYS A 1 94 ? -8.370 8.737 6.170 1.00 92.94 94 LYS A CA 1
ATOM 745 C C . LYS A 1 94 ? -8.007 9.130 4.744 1.00 92.94 94 LYS A C 1
ATOM 747 O O . LYS A 1 94 ? -7.442 8.322 4.022 1.00 92.94 94 LYS A O 1
ATOM 752 N N . LYS A 1 95 ? -8.309 10.361 4.329 1.00 94.25 95 LYS A N 1
ATOM 753 C CA . LYS A 1 95 ? -7.979 10.833 2.976 1.00 94.25 95 LYS A CA 1
ATOM 754 C C . LYS A 1 95 ? -6.480 10.745 2.699 1.00 94.25 95 LYS A C 1
ATOM 756 O O . LYS A 1 95 ? -6.107 10.231 1.650 1.00 94.25 95 LYS A O 1
ATOM 761 N N . ASN A 1 96 ? -5.652 11.172 3.649 1.00 94.81 96 ASN A N 1
ATOM 762 C CA . ASN A 1 96 ? -4.198 11.117 3.512 1.00 94.81 96 ASN A CA 1
ATOM 763 C C . ASN A 1 96 ? -3.705 9.669 3.417 1.00 94.81 96 ASN A C 1
ATOM 765 O O . ASN A 1 96 ? -2.978 9.345 2.487 1.00 94.81 96 ASN A O 1
ATOM 769 N N . LEU A 1 97 ? -4.195 8.771 4.280 1.00 96.19 97 LEU A N 1
ATOM 770 C CA . LEU A 1 97 ? -3.843 7.350 4.241 1.00 96.19 97 LEU A CA 1
ATOM 771 C C . LEU A 1 97 ? -4.183 6.704 2.891 1.00 96.19 97 LEU A C 1
ATOM 773 O O . LEU A 1 97 ? -3.373 5.969 2.333 1.00 96.19 97 LEU A O 1
ATOM 777 N N . PHE A 1 98 ? -5.380 6.966 2.359 1.00 95.38 98 PHE A N 1
ATOM 778 C CA . PHE A 1 98 ? -5.769 6.428 1.056 1.00 95.38 98 PHE A CA 1
ATOM 779 C C . PHE A 1 98 ? -4.952 7.057 -0.076 1.00 95.38 98 PHE A C 1
ATOM 781 O O . PHE A 1 98 ? -4.582 6.340 -1.000 1.00 95.38 98 PHE A O 1
ATOM 788 N N . SER A 1 99 ? -4.631 8.351 -0.008 1.00 96.31 99 SER A N 1
ATOM 789 C CA . SER A 1 99 ? -3.750 9.008 -0.982 1.00 96.31 99 SER A CA 1
ATOM 790 C C . SER A 1 99 ? -2.352 8.385 -0.989 1.00 96.31 99 SER A C 1
ATOM 792 O O . SER A 1 99 ? -1.829 8.062 -2.052 1.00 96.31 99 SER A O 1
ATOM 794 N N . ASP A 1 100 ? -1.775 8.153 0.189 1.00 96.62 100 ASP A N 1
ATOM 795 C CA . ASP A 1 100 ? -0.471 7.507 0.344 1.00 96.62 100 ASP A CA 1
ATOM 796 C C . ASP A 1 100 ? -0.494 6.068 -0.195 1.00 96.62 100 ASP A C 1
ATOM 798 O O . ASP A 1 100 ? 0.409 5.651 -0.921 1.00 96.62 100 ASP A O 1
ATOM 802 N N . ALA A 1 101 ? -1.559 5.314 0.094 1.00 96.06 101 ALA A N 1
ATOM 803 C CA . ALA A 1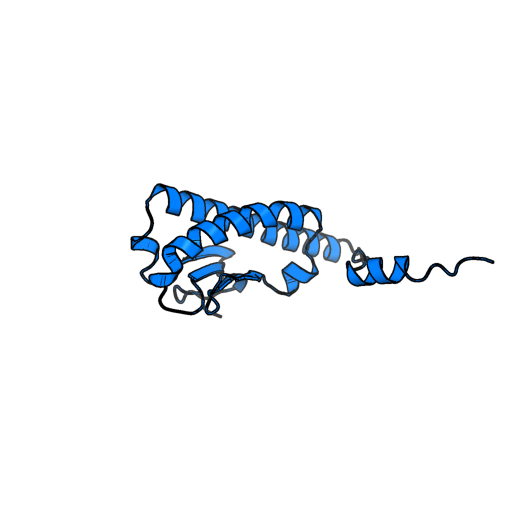 101 ? -1.749 3.961 -0.423 1.00 96.06 101 ALA A CA 1
ATOM 804 C C . ALA A 1 101 ? -1.860 3.921 -1.960 1.00 96.06 101 ALA A C 1
ATOM 806 O O . ALA A 1 101 ? -1.328 3.002 -2.587 1.00 96.06 101 ALA A O 1
ATOM 807 N N . HIS A 1 102 ? -2.503 4.922 -2.572 1.00 95.62 102 HIS A N 1
ATOM 808 C CA . HIS A 1 102 ? -2.547 5.064 -4.031 1.00 95.62 102 HIS A CA 1
ATOM 809 C C . HIS A 1 102 ? -1.170 5.381 -4.616 1.00 95.62 102 HIS A C 1
ATOM 811 O O . HIS A 1 102 ? -0.802 4.809 -5.640 1.00 95.62 102 HIS A O 1
ATOM 817 N N . GLU A 1 103 ? -0.386 6.244 -3.969 1.00 96.62 103 GLU A N 1
ATOM 818 C CA . GLU A 1 103 ? 0.965 6.556 -4.440 1.00 96.62 103 GLU A CA 1
ATOM 819 C C . GLU A 1 103 ? 1.892 5.335 -4.337 1.00 96.62 103 GLU A C 1
ATOM 821 O O . GLU A 1 103 ? 2.649 5.059 -5.267 1.00 96.62 103 GLU A O 1
ATOM 826 N N . ILE A 1 104 ? 1.779 4.537 -3.265 1.00 96.50 104 ILE A N 1
ATOM 827 C CA . ILE A 1 104 ? 2.465 3.238 -3.162 1.00 96.50 104 ILE A CA 1
ATOM 828 C C . ILE A 1 104 ? 2.091 2.360 -4.357 1.00 96.50 104 ILE A C 1
ATOM 830 O O . ILE A 1 104 ? 2.978 1.859 -5.042 1.00 96.50 104 ILE A O 1
ATOM 834 N N . ALA A 1 105 ? 0.799 2.182 -4.631 1.00 94.88 105 ALA A N 1
ATOM 835 C CA . ALA A 1 105 ? 0.348 1.332 -5.729 1.00 94.88 105 ALA A CA 1
ATOM 836 C C . ALA A 1 105 ? 0.871 1.801 -7.083 1.00 94.88 105 ALA A C 1
ATOM 838 O O . ALA A 1 105 ? 1.353 0.985 -7.861 1.00 94.88 105 ALA A O 1
ATOM 839 N N . LYS A 1 106 ? 0.840 3.111 -7.337 1.00 94.75 106 LYS A N 1
ATOM 840 C CA . LYS A 1 106 ? 1.382 3.705 -8.556 1.00 94.75 106 LYS A CA 1
ATOM 841 C C . LYS A 1 106 ? 2.867 3.394 -8.726 1.00 94.75 106 LYS A C 1
ATOM 843 O O . LYS A 1 106 ? 3.271 2.949 -9.791 1.00 94.75 106 LYS A O 1
ATOM 848 N N . LEU A 1 107 ? 3.665 3.547 -7.668 1.00 95.38 107 LEU A N 1
ATOM 849 C CA . LEU A 1 107 ? 5.088 3.198 -7.701 1.00 95.38 107 LEU A CA 1
ATOM 850 C C . LEU A 1 107 ? 5.320 1.709 -7.996 1.00 95.38 107 LEU A C 1
ATOM 852 O O . LEU A 1 107 ? 6.275 1.375 -8.690 1.00 95.38 107 LEU A O 1
ATOM 856 N N . LEU A 1 108 ? 4.471 0.819 -7.475 1.00 94.25 108 LEU A N 1
ATOM 857 C CA . LEU A 1 108 ? 4.573 -0.622 -7.725 1.00 94.25 108 LEU A CA 1
ATOM 858 C C . LEU A 1 108 ? 4.124 -1.003 -9.144 1.00 94.25 108 LEU A C 1
ATOM 860 O O . LEU A 1 108 ? 4.765 -1.839 -9.774 1.00 94.25 108 LEU A O 1
ATOM 864 N N . MET A 1 109 ? 3.072 -0.371 -9.666 1.00 91.62 109 MET A N 1
ATOM 865 C CA . MET A 1 109 ? 2.624 -0.565 -11.049 1.00 91.62 109 MET A CA 1
ATOM 866 C C . MET A 1 109 ? 3.666 -0.046 -12.049 1.00 91.62 109 MET A C 1
ATOM 868 O O . MET A 1 109 ? 4.006 -0.758 -12.987 1.00 91.62 109 MET A O 1
ATOM 872 N N . ASP A 1 110 ? 4.288 1.109 -11.784 1.00 92.19 110 ASP A N 1
ATOM 873 C CA . ASP A 1 110 ? 5.389 1.636 -12.603 1.00 92.19 110 ASP A CA 1
ATOM 874 C C . ASP A 1 110 ? 6.573 0.649 -12.691 1.00 92.19 110 ASP A C 1
ATOM 876 O O . ASP A 1 110 ? 7.241 0.568 -13.723 1.00 92.19 110 ASP A O 1
ATOM 880 N N . VAL A 1 111 ? 6.862 -0.101 -11.618 1.00 91.50 111 VAL A N 1
ATOM 881 C CA . VAL A 1 111 ? 7.903 -1.149 -11.621 1.00 91.50 111 VAL A CA 1
ATOM 882 C C . VAL A 1 111 ? 7.517 -2.279 -12.571 1.00 91.50 111 VAL A C 1
ATOM 884 O O . VAL A 1 111 ? 8.345 -2.711 -13.372 1.00 91.50 111 VAL A O 1
ATOM 887 N N . MET A 1 112 ? 6.262 -2.727 -12.519 1.00 89.62 112 MET A N 1
ATOM 888 C CA . MET A 1 112 ? 5.755 -3.786 -13.393 1.00 89.62 112 MET A CA 1
ATOM 889 C C . MET A 1 112 ? 5.762 -3.374 -14.868 1.00 89.62 112 MET A C 1
ATOM 891 O O . MET A 1 112 ? 6.180 -4.156 -15.726 1.00 89.62 112 MET A O 1
ATOM 895 N N . ASP A 1 113 ? 5.347 -2.144 -15.169 1.00 88.81 113 ASP A N 1
ATOM 896 C CA . ASP A 1 113 ? 5.309 -1.625 -16.536 1.00 88.81 113 ASP A CA 1
ATOM 897 C C . ASP A 1 113 ? 6.717 -1.538 -17.127 1.00 88.81 113 ASP A C 1
ATOM 899 O O . ASP A 1 113 ? 6.971 -2.032 -18.228 1.00 88.81 113 ASP A O 1
ATOM 903 N N . ARG A 1 114 ? 7.673 -0.987 -16.369 1.00 85.94 114 ARG A N 1
ATOM 904 C CA . ARG A 1 114 ? 9.084 -0.933 -16.786 1.00 85.94 114 ARG A CA 1
ATOM 905 C C . ARG A 1 114 ? 9.648 -2.323 -17.032 1.00 85.94 114 ARG A C 1
ATOM 907 O O . ARG A 1 114 ? 10.316 -2.533 -18.043 1.00 85.94 114 ARG A O 1
ATOM 914 N N . ARG A 1 115 ? 9.339 -3.277 -16.151 1.00 82.38 115 ARG A N 1
ATOM 915 C CA . ARG A 1 115 ? 9.799 -4.656 -16.293 1.00 82.38 115 ARG A CA 1
ATOM 916 C C . ARG A 1 115 ? 9.254 -5.317 -17.555 1.00 82.38 115 ARG A C 1
ATOM 918 O O . ARG A 1 115 ? 9.997 -5.993 -18.262 1.00 82.38 115 ARG A O 1
ATOM 925 N N . THR A 1 116 ? 7.979 -5.090 -17.852 1.00 80.31 116 THR A N 1
ATOM 926 C CA . THR A 1 116 ? 7.324 -5.599 -19.063 1.00 80.31 116 THR A CA 1
ATOM 927 C C . THR A 1 116 ? 7.994 -5.030 -20.316 1.00 80.31 116 THR A C 1
ATOM 929 O O . THR A 1 116 ? 8.365 -5.785 -21.212 1.00 80.31 116 THR A O 1
ATOM 932 N N . ILE A 1 117 ? 8.269 -3.721 -20.332 1.00 79.44 117 ILE A N 1
ATOM 933 C CA . ILE A 1 117 ? 8.968 -3.048 -21.439 1.00 79.44 117 ILE A CA 1
ATOM 934 C C . ILE A 1 117 ? 10.386 -3.607 -21.641 1.00 79.44 117 ILE A C 1
ATOM 936 O O . ILE A 1 117 ? 10.803 -3.822 -22.779 1.00 79.44 117 ILE A O 1
ATOM 940 N N . GLU A 1 118 ? 11.144 -3.848 -20.568 1.00 77.38 118 GLU A N 1
ATOM 941 C CA . GLU A 1 118 ? 12.499 -4.418 -20.644 1.00 77.38 118 GLU A CA 1
ATOM 942 C C . GLU A 1 118 ? 12.512 -5.824 -21.258 1.00 77.38 118 GLU A C 1
ATOM 944 O O . GLU A 1 118 ? 13.382 -6.135 -22.080 1.00 77.38 118 GLU A O 1
ATOM 949 N N . ILE A 1 119 ? 11.541 -6.659 -20.874 1.00 73.62 119 ILE A N 1
ATOM 950 C CA . ILE A 1 119 ? 11.371 -8.020 -21.395 1.00 73.62 119 ILE A CA 1
ATOM 951 C C . ILE A 1 119 ? 11.032 -7.971 -22.889 1.00 73.62 119 ILE A C 1
ATOM 953 O O . ILE A 1 119 ? 11.697 -8.640 -23.683 1.00 73.62 119 ILE A O 1
ATOM 957 N N . ASP A 1 120 ? 10.069 -7.134 -23.280 1.00 71.75 120 ASP A N 1
ATOM 958 C CA . ASP A 1 120 ? 9.647 -6.977 -24.678 1.00 71.75 120 ASP A CA 1
ATOM 959 C C . ASP A 1 120 ? 10.754 -6.383 -25.563 1.00 71.75 120 ASP A C 1
ATOM 961 O O . ASP A 1 120 ? 10.855 -6.698 -26.749 1.00 71.75 120 ASP A O 1
ATOM 965 N N . SER A 1 121 ? 11.637 -5.565 -24.982 1.00 71.62 121 SER A N 1
ATOM 966 C CA . SER A 1 121 ? 12.766 -4.934 -25.679 1.00 71.62 121 SER A CA 1
ATOM 967 C C . SER A 1 121 ? 14.015 -5.828 -25.777 1.00 71.62 121 SER A C 1
ATOM 969 O O . SER A 1 121 ? 15.049 -5.383 -26.277 1.00 71.62 121 SER A O 1
ATOM 971 N N . GLY A 1 122 ? 13.954 -7.084 -25.310 1.00 60.47 122 GLY A N 1
ATOM 972 C CA . GLY A 1 122 ? 15.050 -8.061 -25.404 1.00 60.47 122 GLY A CA 1
ATOM 973 C C . GLY A 1 122 ? 16.229 -7.816 -24.450 1.00 60.47 122 GLY A C 1
ATOM 974 O O . GLY A 1 122 ? 17.306 -8.387 -24.639 1.00 60.47 122 GLY A O 1
ATOM 975 N N . GLY A 1 123 ? 16.060 -6.970 -23.430 1.00 52.62 123 GLY A N 1
ATOM 976 C CA . GLY A 1 123 ? 17.125 -6.566 -22.514 1.00 52.62 123 GLY A CA 1
ATOM 977 C C . GLY A 1 123 ? 17.285 -7.510 -21.324 1.00 52.62 123 GLY A C 1
ATOM 978 O O . GLY A 1 123 ? 16.666 -7.314 -20.281 1.00 52.62 123 GLY A O 1
ATOM 979 N N . VAL A 1 124 ? 18.177 -8.499 -21.420 1.00 55.03 124 VAL A N 1
ATOM 980 C CA . VAL A 1 124 ? 18.689 -9.187 -20.223 1.00 55.03 124 VAL A CA 1
ATOM 981 C C . VAL A 1 124 ? 19.918 -8.452 -19.700 1.00 55.03 124 VAL A C 1
ATOM 983 O O . VAL A 1 124 ? 21.023 -8.652 -20.193 1.00 55.03 124 VAL A O 1
ATOM 986 N N . SER A 1 125 ? 19.732 -7.689 -18.626 1.00 50.09 125 SER A N 1
ATOM 987 C CA . SER A 1 125 ? 20.671 -7.683 -17.498 1.00 50.09 125 SER A CA 1
ATOM 988 C C . SER A 1 125 ? 20.004 -7.041 -16.287 1.00 50.09 125 SER A C 1
ATOM 990 O O . SER A 1 125 ? 20.013 -5.822 -16.131 1.00 50.09 125 SER A O 1
ATOM 992 N N . ARG A 1 126 ? 19.433 -7.891 -15.423 1.00 54.84 126 ARG A N 1
ATOM 993 C CA . ARG A 1 126 ? 19.066 -7.539 -14.045 1.00 54.84 126 ARG A CA 1
ATOM 994 C C . ARG A 1 126 ? 20.297 -6.866 -13.414 1.00 54.84 126 ARG A C 1
ATOM 996 O O . ARG A 1 126 ? 21.366 -7.487 -13.447 1.00 54.84 126 ARG A O 1
ATOM 1003 N N . PRO A 1 127 ? 20.216 -5.633 -12.880 1.00 53.34 127 PRO A N 1
ATOM 1004 C CA . PRO A 1 127 ? 21.316 -5.113 -12.085 1.00 53.34 127 PRO A CA 1
ATOM 1005 C C . PRO A 1 127 ? 21.558 -6.096 -10.929 1.00 53.34 127 PRO A C 1
ATOM 1007 O O . PRO A 1 127 ? 20.590 -6.624 -10.369 1.00 53.34 127 PRO A O 1
ATOM 1010 N N . PRO A 1 128 ? 22.823 -6.423 -10.612 1.00 52.69 128 PRO A N 1
ATOM 1011 C CA . PRO A 1 128 ? 23.135 -7.406 -9.587 1.00 52.69 128 PRO A CA 1
ATOM 1012 C C . PRO A 1 128 ? 22.427 -7.016 -8.292 1.00 52.69 128 PRO A C 1
ATOM 1014 O O . PRO A 1 128 ? 22.470 -5.856 -7.874 1.00 52.69 128 PRO A O 1
ATOM 1017 N N . SER A 1 129 ? 21.755 -7.985 -7.669 1.00 55.84 129 SER A N 1
ATOM 1018 C CA . SER A 1 129 ? 21.102 -7.767 -6.381 1.00 55.84 129 SER A CA 1
ATOM 1019 C C . SER A 1 129 ? 22.110 -7.194 -5.378 1.00 55.84 129 SER A C 1
ATOM 1021 O O . SER A 1 129 ? 23.318 -7.430 -5.481 1.00 55.84 129 SER A O 1
ATOM 1023 N N . ARG A 1 130 ? 21.638 -6.436 -4.381 1.00 54.81 130 ARG A N 1
AT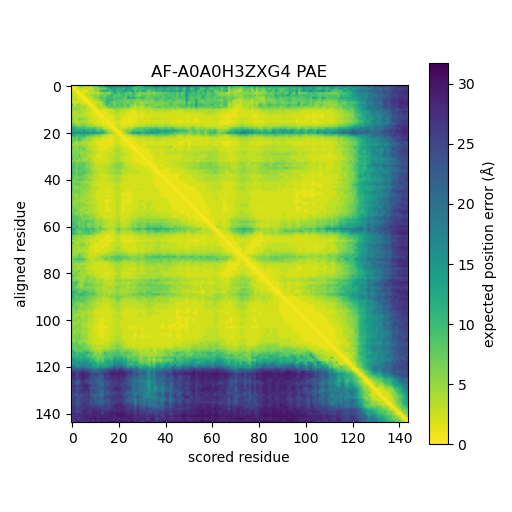OM 1024 C CA . ARG A 1 130 ? 22.504 -5.861 -3.332 1.00 54.81 130 ARG A CA 1
ATOM 1025 C C . ARG A 1 130 ? 23.460 -6.893 -2.716 1.00 54.81 130 ARG A C 1
ATOM 1027 O O . ARG A 1 130 ? 24.608 -6.556 -2.443 1.00 54.81 130 ARG A O 1
ATOM 1034 N N . ASP A 1 131 ? 23.031 -8.147 -2.583 1.00 54.06 131 ASP A N 1
ATOM 1035 C CA . ASP A 1 131 ? 23.867 -9.254 -2.101 1.00 54.06 131 ASP A CA 1
ATOM 1036 C C . ASP A 1 131 ? 25.010 -9.632 -3.057 1.00 54.06 1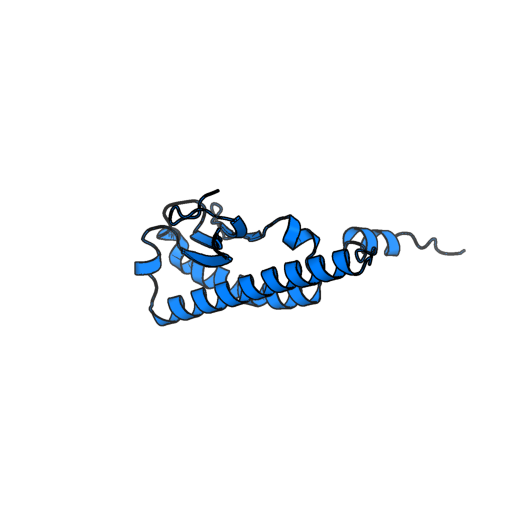31 ASP A C 1
ATOM 1038 O O . ASP A 1 131 ? 26.097 -10.005 -2.610 1.00 54.06 131 ASP A O 1
ATOM 1042 N N . GLN A 1 132 ? 24.806 -9.513 -4.371 1.00 54.88 132 GLN A N 1
ATOM 1043 C CA . GLN A 1 132 ? 25.857 -9.719 -5.371 1.00 54.88 132 GLN A CA 1
ATOM 1044 C C . GLN A 1 132 ? 26.858 -8.561 -5.389 1.00 54.88 132 GLN A C 1
ATOM 1046 O O . GLN A 1 132 ? 28.060 -8.818 -5.445 1.00 54.88 132 GLN A O 1
ATOM 1051 N N . LEU A 1 133 ? 26.392 -7.316 -5.244 1.00 57.41 133 LEU A N 1
ATOM 1052 C CA . LEU A 1 133 ? 27.263 -6.143 -5.088 1.00 57.41 133 LEU A CA 1
ATOM 1053 C C . LEU A 1 133 ? 28.114 -6.241 -3.812 1.00 57.41 133 LEU A C 1
ATOM 1055 O O . LEU A 1 133 ? 29.330 -6.072 -3.855 1.00 57.41 133 LEU A O 1
ATOM 1059 N N . TYR A 1 134 ? 27.521 -6.603 -2.672 1.00 56.62 134 TYR A N 1
ATOM 1060 C CA . TYR A 1 134 ? 28.285 -6.792 -1.433 1.00 56.62 134 TYR A CA 1
ATOM 1061 C C . TYR A 1 134 ? 29.318 -7.926 -1.527 1.00 56.62 134 TYR A C 1
ATOM 1063 O O . TYR A 1 134 ? 30.399 -7.818 -0.944 1.00 56.62 134 TYR A O 1
ATOM 1071 N N . ARG A 1 135 ? 29.036 -9.000 -2.279 1.00 54.31 135 ARG A N 1
ATOM 1072 C CA . ARG A 1 135 ? 30.025 -10.058 -2.546 1.00 54.31 135 ARG A CA 1
ATOM 1073 C C . ARG A 1 135 ? 31.132 -9.610 -3.500 1.00 54.31 135 ARG A C 1
ATOM 1075 O O . ARG A 1 135 ? 32.275 -10.003 -3.279 1.00 54.31 135 ARG A O 1
ATOM 1082 N N . SER A 1 136 ? 30.840 -8.789 -4.512 1.00 54.16 136 SER A N 1
ATOM 1083 C CA . SER A 1 136 ? 31.870 -8.297 -5.438 1.00 54.16 136 SER A CA 1
ATOM 1084 C C . SER A 1 136 ? 32.869 -7.363 -4.754 1.00 54.16 136 SER A C 1
ATOM 1086 O O . SER A 1 136 ? 34.055 -7.449 -5.044 1.00 54.16 136 SER A O 1
ATOM 1088 N N . TYR A 1 137 ? 32.438 -6.556 -3.777 1.00 56.16 137 TYR A N 1
ATOM 1089 C CA . TYR A 1 137 ? 33.343 -5.690 -3.001 1.00 56.16 137 TYR A CA 1
ATOM 1090 C C . TYR A 1 137 ? 34.205 -6.430 -1.963 1.00 56.16 137 TYR A C 1
ATOM 1092 O O . TYR A 1 137 ? 35.184 -5.871 -1.479 1.00 56.16 137 TYR A O 1
ATOM 1100 N N . ARG A 1 138 ? 33.869 -7.676 -1.598 1.00 54.56 138 ARG A N 1
ATOM 1101 C CA . ARG A 1 138 ? 34.654 -8.475 -0.636 1.00 54.56 138 ARG A CA 1
ATOM 1102 C C . ARG A 1 138 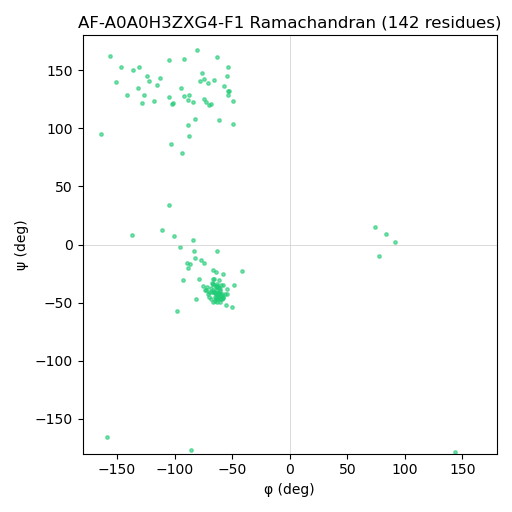? 35.765 -9.301 -1.308 1.00 54.56 138 ARG A C 1
ATOM 1104 O O . ARG A 1 138 ? 36.677 -9.743 -0.619 1.00 54.56 138 ARG A O 1
ATOM 1111 N N . ASN A 1 139 ? 35.711 -9.483 -2.628 1.00 49.97 139 ASN A N 1
ATOM 1112 C CA . ASN A 1 139 ? 36.641 -10.323 -3.391 1.00 49.97 139 ASN A CA 1
ATOM 1113 C C . ASN A 1 139 ? 37.674 -9.517 -4.201 1.00 49.97 139 ASN A C 1
ATOM 1115 O O . ASN A 1 139 ? 38.074 -9.950 -5.278 1.00 49.97 139 ASN A O 1
ATOM 1119 N N . GLU A 1 140 ? 38.134 -8.369 -3.703 1.00 48.75 140 GLU A N 1
ATOM 1120 C CA . GLU A 1 140 ? 39.402 -7.800 -4.173 1.00 48.75 140 GLU A CA 1
ATOM 1121 C C . GLU A 1 140 ? 40.539 -8.502 -3.410 1.00 48.75 140 GLU A C 1
ATOM 1123 O O . GLU A 1 140 ? 40.692 -8.267 -2.207 1.00 48.75 140 GLU A O 1
ATOM 1128 N N . PRO A 1 141 ? 41.343 -9.387 -4.034 1.00 48.53 141 PRO A N 1
ATOM 1129 C CA . PRO A 1 141 ? 42.563 -9.832 -3.393 1.00 48.53 141 PRO A CA 1
ATOM 1130 C C . PRO A 1 141 ? 43.494 -8.623 -3.352 1.00 48.53 141 PRO A C 1
ATOM 1132 O O . PRO A 1 141 ? 43.834 -8.064 -4.396 1.00 48.53 141 PRO A O 1
ATOM 1135 N N . SER A 1 142 ? 43.899 -8.217 -2.147 1.00 54.72 142 SER A N 1
ATOM 1136 C CA . SER A 1 142 ? 45.017 -7.299 -1.956 1.00 54.72 142 SER A CA 1
AT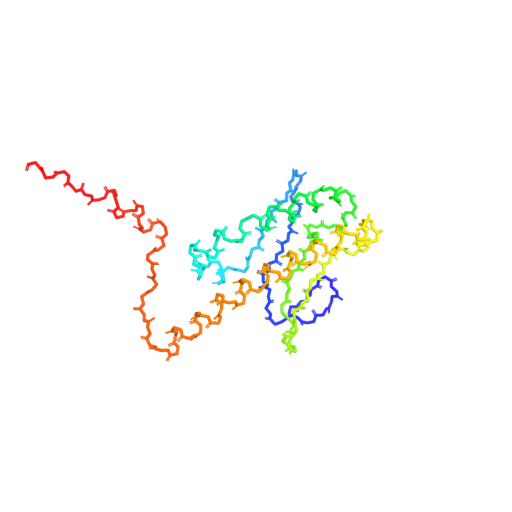OM 1137 C C . SER A 1 142 ? 46.192 -7.822 -2.780 1.00 54.72 142 SER A C 1
ATOM 1139 O O . SER A 1 142 ? 46.798 -8.836 -2.433 1.00 54.72 142 SER A O 1
ATOM 1141 N N . ARG A 1 143 ? 46.458 -7.179 -3.922 1.00 46.94 143 ARG A N 1
ATOM 1142 C CA . ARG A 1 143 ? 47.667 -7.425 -4.701 1.00 46.94 143 ARG A CA 1
ATOM 1143 C C . ARG A 1 143 ? 48.840 -7.044 -3.803 1.00 46.94 143 ARG A C 1
ATOM 1145 O O . ARG A 1 143 ? 49.011 -5.866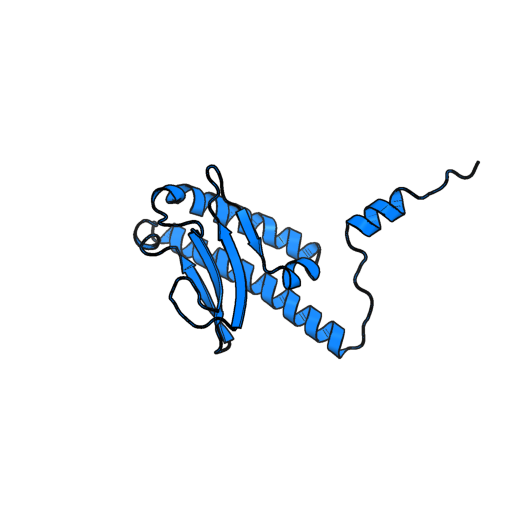 -3.494 1.00 46.94 143 ARG A O 1
ATOM 1152 N N . ALA A 1 144 ? 49.539 -8.071 -3.328 1.00 50.41 144 ALA A N 1
ATOM 1153 C CA . ALA A 1 144 ? 50.861 -7.971 -2.727 1.00 50.41 144 ALA A CA 1
ATOM 1154 C C . ALA A 1 144 ? 51.890 -7.516 -3.769 1.00 50.41 144 ALA A C 1
ATOM 1156 O O . ALA A 1 144 ? 51.687 -7.833 -4.968 1.00 50.41 144 ALA A O 1
#

pLDDT: mean 84.53, std 14.7, range [46.94, 97.19]

Radius of gyration: 18.33 Å; Cα contacts (8 Å, |Δi|>4): 168; chains: 1; bounding box: 66×29×44 Å

Solvent-accessible surface area (backbone atoms only — not comparable to full-atom values): 8452 Å² total; per-residue (Å²): 98,65,50,90,86,66,48,59,38,65,42,75,49,36,34,35,30,50,55,101,88,52,74,43,83,45,64,32,64,72,58,61,76,60,56,49,71,72,55,53,64,60,44,51,62,46,54,48,54,45,46,60,57,50,59,77,48,50,92,62,42,80,63,54,53,47,34,40,34,33,29,29,71,89,67,51,79,48,76,40,55,23,78,77,36,76,75,74,51,55,71,67,60,46,53,50,46,54,50,43,52,50,53,50,50,50,58,55,48,52,43,53,52,52,51,51,52,36,59,77,68,70,59,88,70,80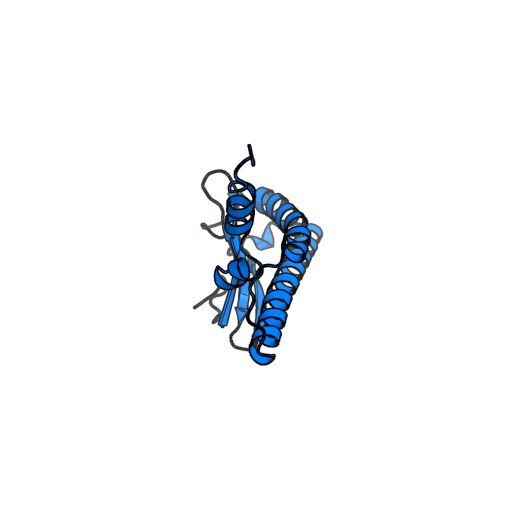,76,72,52,72,70,52,51,57,52,58,72,67,67,66,76,80,82,124